Protein AF-M2RI84-F1 (afdb_monomer_lite)

InterPro domains:
  IPR000771 Fructose-bisphosphate aldolase, class-II [PF01116] (15-103)
  IPR013785 Aldolase-type TIM barrel [G3DSA:3.20.20.70] (4-110)

Organism: NCBI:txid885311

Sequence (113 aa):
MAAKTVNYKELGLCNHKEMFEHAIKGGFAVPGFNFNNLEQMQAIIQACTEAKSPVILQVSKGAREYANATLLRNLAKGAVEYSKEIDPEHKGVPISLNLDHRRLTSKFVRMCR

Structure (mmCIF, N/CA/C/O backbone):
data_AF-M2RI84-F1
#
_entry.id   AF-M2RI84-F1
#
loop_
_atom_site.group_PDB
_atom_site.id
_atom_site.type_symbol
_atom_site.label_atom_id
_atom_site.label_alt_id
_atom_site.label_comp_id
_atom_site.label_asym_id
_atom_site.label_entity_id
_atom_site.label_seq_id
_atom_site.pdbx_PDB_ins_code
_atom_site.Cartn_x
_atom_site.Cartn_y
_atom_site.Cartn_z
_atom_site.occupancy
_atom_site.B_iso_or_equiv
_atom_site.auth_seq_id
_atom_site.auth_comp_id
_atom_site.auth_asym_id
_atom_site.auth_atom_id
_atom_site.pdbx_PDB_model_num
ATOM 1 N N . MET A 1 1 ? 27.447 -10.650 -2.775 1.00 39.66 1 MET A N 1
ATOM 2 C CA . MET A 1 1 ? 26.600 -10.034 -1.725 1.00 39.66 1 MET A CA 1
ATOM 3 C C . MET A 1 1 ? 25.278 -10.793 -1.665 1.00 39.66 1 MET A C 1
ATOM 5 O O . MET A 1 1 ? 24.535 -10.761 -2.640 1.00 39.66 1 MET A O 1
ATOM 9 N N . ALA A 1 2 ? 25.005 -11.543 -0.594 1.00 44.34 2 ALA A N 1
ATOM 10 C CA . ALA A 1 2 ? 23.727 -12.244 -0.441 1.00 44.34 2 ALA A CA 1
ATOM 11 C C . ALA A 1 2 ? 22.591 -11.221 -0.263 1.00 44.34 2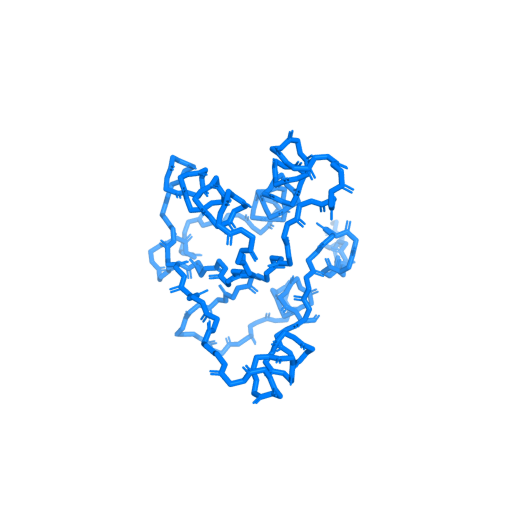 ALA A C 1
ATOM 13 O O . ALA A 1 2 ? 22.706 -10.294 0.536 1.00 44.34 2 ALA A O 1
ATOM 14 N N . ALA A 1 3 ? 21.505 -11.355 -1.025 1.00 53.03 3 ALA A N 1
ATOM 15 C CA . ALA A 1 3 ? 20.363 -10.455 -0.908 1.00 53.03 3 ALA A CA 1
ATOM 16 C C . ALA A 1 3 ? 19.709 -10.632 0.472 1.00 53.03 3 ALA A C 1
ATOM 18 O O . ALA A 1 3 ? 19.153 -11.692 0.759 1.00 53.03 3 ALA A O 1
ATOM 19 N N . LYS A 1 4 ? 19.760 -9.592 1.317 1.00 59.41 4 LYS A N 1
ATOM 20 C CA . LYS A 1 4 ? 19.058 -9.562 2.606 1.00 59.41 4 LYS A CA 1
ATOM 21 C C . LYS A 1 4 ? 17.573 -9.843 2.367 1.00 59.41 4 LYS A C 1
ATOM 23 O O . LYS A 1 4 ? 16.903 -9.162 1.576 1.00 59.41 4 LYS A O 1
ATOM 28 N N . THR A 1 5 ? 17.078 -10.886 3.019 1.00 63.81 5 THR A N 1
ATOM 29 C CA . THR A 1 5 ? 15.668 -11.262 2.947 1.00 63.81 5 THR A CA 1
ATOM 30 C C . THR A 1 5 ? 14.891 -10.300 3.839 1.00 63.81 5 THR A C 1
ATOM 32 O O . THR A 1 5 ? 15.205 -10.208 5.018 1.00 63.81 5 THR A O 1
ATOM 35 N N . VAL A 1 6 ? 13.950 -9.546 3.267 1.00 70.44 6 VAL A N 1
ATOM 36 C CA . VAL A 1 6 ? 13.161 -8.518 3.973 1.00 70.44 6 VAL A CA 1
ATOM 37 C C . VAL A 1 6 ? 11.756 -9.052 4.202 1.00 70.44 6 VAL A C 1
ATOM 39 O O . VAL A 1 6 ? 11.194 -9.686 3.304 1.00 70.44 6 VAL A O 1
ATOM 42 N N . ASN A 1 7 ? 11.229 -8.816 5.401 1.00 82.62 7 ASN A N 1
ATOM 43 C CA . ASN A 1 7 ? 9.872 -9.180 5.786 1.00 82.62 7 ASN A CA 1
ATOM 44 C C . ASN A 1 7 ? 8.944 -7.967 5.611 1.00 82.62 7 ASN A C 1
ATOM 46 O O . ASN A 1 7 ? 9.297 -6.861 6.011 1.00 82.62 7 ASN A O 1
ATOM 50 N N . TYR A 1 8 ? 7.758 -8.161 5.033 1.00 82.06 8 TYR A N 1
ATOM 51 C CA . TYR A 1 8 ? 6.770 -7.097 4.809 1.00 82.06 8 TYR A CA 1
ATOM 52 C C . TYR A 1 8 ? 6.420 -6.291 6.077 1.00 82.06 8 TYR A C 1
ATOM 54 O O . TYR A 1 8 ? 6.211 -5.082 5.992 1.00 82.06 8 TYR A O 1
ATOM 62 N N . LYS A 1 9 ? 6.443 -6.923 7.260 1.00 85.62 9 LYS A N 1
ATOM 63 C CA . LYS A 1 9 ? 6.197 -6.254 8.548 1.00 85.62 9 LYS A CA 1
ATOM 64 C C . LYS A 1 9 ? 7.254 -5.200 8.875 1.00 85.62 9 LYS A C 1
ATOM 66 O O . LYS A 1 9 ? 6.928 -4.181 9.470 1.00 85.62 9 LYS A O 1
ATOM 71 N N . GLU A 1 10 ? 8.504 -5.405 8.454 1.00 87.25 10 GLU A N 1
ATOM 72 C CA . GLU A 1 10 ? 9.592 -4.426 8.634 1.00 87.25 10 GLU A CA 1
ATOM 73 C C . GLU A 1 10 ? 9.375 -3.158 7.794 1.00 87.25 10 GLU A C 1
ATOM 75 O O . GLU A 1 10 ? 9.977 -2.119 8.063 1.00 87.25 10 GLU A O 1
ATOM 80 N N . LEU A 1 11 ? 8.520 -3.245 6.770 1.00 87.62 11 LEU A N 1
ATOM 81 C CA . LEU A 1 11 ? 8.112 -2.129 5.919 1.00 87.62 11 LEU A CA 1
ATOM 82 C C . LEU A 1 11 ? 6.808 -1.477 6.406 1.00 87.62 11 LEU A C 1
ATOM 84 O O . LEU A 1 11 ? 6.362 -0.513 5.797 1.00 87.62 11 LEU A O 1
ATOM 88 N N . GLY A 1 12 ? 6.194 -2.005 7.471 1.00 90.50 12 GLY A N 1
ATOM 89 C CA . GLY A 1 12 ? 4.901 -1.549 7.981 1.00 90.50 12 GLY A CA 1
ATOM 90 C C . GLY A 1 12 ? 3.698 -1.979 7.133 1.00 90.50 12 GLY A C 1
ATOM 91 O O . GLY A 1 12 ? 2.606 -1.461 7.335 1.00 90.50 12 GLY A O 1
ATOM 92 N N . LEU A 1 13 ? 3.882 -2.916 6.197 1.00 92.12 13 LEU A N 1
ATOM 93 C CA . LEU A 1 13 ? 2.800 -3.435 5.359 1.00 92.12 13 LEU A CA 1
ATOM 94 C C . LEU A 1 13 ? 1.923 -4.440 6.118 1.00 92.12 13 LEU A C 1
ATOM 96 O O . LEU A 1 13 ? 2.380 -5.143 7.025 1.00 92.12 13 LEU A O 1
ATOM 100 N N . CYS A 1 14 ? 0.680 -4.582 5.666 1.00 90.19 14 CYS A N 1
ATOM 101 C CA . CYS A 1 14 ? -0.286 -5.555 6.168 1.00 90.19 14 CYS A CA 1
ATOM 102 C C . CYS A 1 14 ? -0.397 -6.780 5.253 1.00 90.19 14 CYS A C 1
ATOM 104 O O . CYS A 1 14 ? -0.211 -6.705 4.033 1.00 90.19 14 CYS A O 1
ATOM 106 N N . ASN A 1 15 ? -0.749 -7.925 5.843 1.00 88.56 15 ASN A N 1
ATOM 107 C CA . ASN A 1 15 ? -1.000 -9.141 5.080 1.00 88.56 15 ASN A CA 1
ATOM 108 C C . ASN A 1 15 ? -2.422 -9.124 4.493 1.00 88.56 15 ASN A C 1
ATOM 110 O O . ASN A 1 15 ? -3.386 -8.753 5.160 1.00 88.56 15 ASN A O 1
ATOM 114 N N . HIS A 1 16 ? -2.554 -9.595 3.252 1.00 85.25 16 HIS A N 1
ATOM 115 C CA . HIS A 1 16 ? -3.831 -9.688 2.542 1.00 85.25 16 HIS A CA 1
ATOM 116 C C . HIS A 1 16 ? -4.881 -10.500 3.311 1.00 85.25 16 HIS A C 1
ATOM 118 O O . HIS A 1 16 ? -6.062 -10.173 3.269 1.00 85.25 16 HIS A O 1
ATOM 124 N N . LYS A 1 17 ? -4.461 -11.557 4.016 1.00 87.50 17 LYS A N 1
ATOM 125 C CA . LYS A 1 17 ? -5.364 -12.431 4.767 1.00 87.50 17 LYS A CA 1
ATOM 126 C C . LYS A 1 17 ? -6.107 -11.654 5.853 1.00 87.50 17 LYS A C 1
ATOM 128 O O . LYS A 1 17 ? -7.328 -11.690 5.883 1.00 87.50 17 LYS A O 1
ATOM 133 N N . GLU A 1 18 ? -5.376 -10.922 6.689 1.00 87.62 18 GLU A N 1
ATOM 134 C CA . GLU A 1 18 ? -5.952 -10.132 7.787 1.00 87.62 18 GLU A CA 1
ATOM 135 C C . GLU A 1 18 ? -6.870 -9.028 7.242 1.00 87.62 18 GLU A C 1
ATOM 137 O O . GLU A 1 18 ? -7.977 -8.818 7.737 1.00 87.62 18 GLU A O 1
ATOM 142 N N . MET A 1 19 ? -6.434 -8.374 6.164 1.00 90.38 19 MET A N 1
ATOM 143 C CA . MET A 1 19 ? -7.183 -7.314 5.495 1.00 90.38 19 MET A CA 1
ATOM 144 C C . MET A 1 19 ? -8.515 -7.824 4.916 1.00 90.38 19 MET A C 1
ATOM 146 O O . MET A 1 19 ? -9.558 -7.211 5.140 1.00 90.38 19 MET A O 1
ATOM 150 N N . PHE A 1 20 ? -8.513 -8.971 4.228 1.00 92.62 20 PHE A N 1
ATOM 151 C CA . PHE A 1 20 ? -9.736 -9.567 3.686 1.00 92.62 20 PHE A CA 1
ATOM 152 C C . PHE A 1 20 ? -10.635 -10.177 4.759 1.00 92.62 20 PHE A C 1
ATOM 154 O O . PHE A 1 20 ? -11.852 -10.067 4.650 1.00 92.62 20 PHE A O 1
ATOM 161 N N . GLU A 1 21 ? -10.077 -10.781 5.810 1.00 93.38 21 GLU A N 1
ATOM 162 C CA . GLU A 1 21 ? -10.874 -11.265 6.943 1.00 93.38 21 GLU A CA 1
ATOM 163 C C . GLU A 1 21 ? -11.667 -10.127 7.594 1.00 93.38 21 GLU A C 1
ATOM 165 O O . GLU A 1 21 ? -12.840 -10.307 7.925 1.00 93.38 21 GLU A O 1
ATOM 170 N N . HIS A 1 22 ? -11.052 -8.952 7.747 1.00 91.81 22 HIS A N 1
ATOM 171 C CA . HIS A 1 22 ? -11.735 -7.769 8.259 1.00 91.81 22 HIS A CA 1
ATOM 172 C C . HIS A 1 22 ? -12.808 -7.259 7.285 1.00 91.81 22 HIS A C 1
ATOM 174 O O . HIS A 1 22 ? -13.938 -7.015 7.704 1.00 91.81 22 HIS A O 1
ATOM 180 N N . ALA A 1 23 ? -12.488 -7.181 5.991 1.00 93.75 23 ALA A N 1
ATOM 181 C CA . ALA A 1 23 ? -13.412 -6.719 4.956 1.00 93.75 23 ALA A CA 1
ATOM 182 C C . ALA A 1 23 ? -14.659 -7.609 4.820 1.00 93.75 23 ALA A C 1
ATOM 184 O O . ALA A 1 23 ? -15.781 -7.109 4.795 1.00 93.75 23 ALA A O 1
ATOM 185 N N . ILE A 1 24 ? -14.477 -8.935 4.829 1.00 95.25 24 ILE A N 1
ATOM 186 C CA . ILE A 1 24 ? -15.576 -9.910 4.771 1.00 95.25 24 ILE A CA 1
ATOM 187 C C . ILE A 1 24 ? -16.476 -9.783 6.003 1.00 95.25 24 ILE A C 1
ATOM 189 O O . ILE A 1 24 ? -17.695 -9.744 5.864 1.00 95.25 24 ILE A O 1
ATOM 193 N N . LYS A 1 25 ? -15.893 -9.683 7.207 1.00 95.56 25 LYS A N 1
ATOM 194 C CA . LYS A 1 25 ? -16.663 -9.500 8.450 1.00 95.56 25 LYS A CA 1
ATOM 195 C C . LYS A 1 25 ? -17.408 -8.165 8.483 1.00 95.56 25 LYS A C 1
ATOM 197 O O . LYS A 1 25 ? -18.505 -8.104 9.024 1.00 95.56 25 LYS A O 1
ATOM 202 N N . GLY A 1 26 ? -16.807 -7.114 7.929 1.00 94.06 26 GLY A N 1
ATOM 203 C CA . GLY A 1 26 ? -17.385 -5.774 7.862 1.00 94.06 26 GLY A CA 1
ATOM 204 C C . GLY A 1 26 ? -18.338 -5.548 6.685 1.00 94.06 26 GLY A C 1
ATOM 205 O O . GLY A 1 26 ? -18.939 -4.483 6.611 1.00 94.06 26 GLY A O 1
ATOM 206 N N . GLY A 1 27 ? -18.475 -6.509 5.765 1.00 95.38 27 GLY A N 1
ATOM 207 C CA . GLY A 1 27 ? -19.352 -6.385 4.599 1.00 95.38 27 GLY A CA 1
ATOM 208 C C . GLY A 1 27 ? -18.904 -5.332 3.579 1.00 95.38 27 GLY A C 1
ATOM 209 O O . GLY A 1 27 ? -19.749 -4.749 2.904 1.00 95.38 27 GLY A O 1
ATOM 210 N N . PHE A 1 28 ? -17.598 -5.076 3.456 1.00 94.38 28 PHE A N 1
ATOM 211 C CA . PHE A 1 28 ? -17.048 -4.103 2.506 1.00 94.38 28 PHE A CA 1
ATOM 212 C C . PHE A 1 28 ? -15.954 -4.710 1.620 1.00 94.38 28 PHE A C 1
ATOM 214 O O . PHE A 1 28 ? -15.443 -5.800 1.875 1.00 94.38 28 PHE A O 1
ATOM 221 N N . ALA A 1 29 ? -15.596 -3.996 0.552 1.00 94.12 29 ALA A N 1
ATOM 222 C CA . ALA A 1 29 ? -14.517 -4.374 -0.355 1.00 94.12 29 ALA A CA 1
ATOM 223 C C . ALA A 1 29 ? -13.263 -3.531 -0.099 1.00 94.12 29 ALA A C 1
ATOM 225 O O . ALA A 1 29 ? -13.352 -2.357 0.253 1.00 94.12 29 ALA A O 1
ATOM 226 N N . VAL A 1 30 ? -12.092 -4.127 -0.319 1.00 94.69 30 VAL A N 1
ATOM 227 C CA . VAL A 1 30 ? -10.807 -3.426 -0.225 1.00 94.69 30 VAL A CA 1
ATOM 228 C C . VAL A 1 30 ? -10.373 -3.010 -1.629 1.00 94.69 30 VAL A C 1
ATOM 230 O O . VAL A 1 30 ? -10.242 -3.888 -2.490 1.00 94.69 30 VAL A O 1
ATOM 233 N N . PRO A 1 31 ? -10.136 -1.716 -1.892 1.00 94.94 31 PRO A N 1
ATOM 234 C CA . PRO A 1 31 ? -9.682 -1.265 -3.196 1.00 94.94 31 PRO A CA 1
ATOM 235 C C . PRO A 1 31 ? -8.268 -1.770 -3.517 1.00 94.94 31 PRO A C 1
ATOM 237 O O . PRO A 1 31 ? -7.349 -1.702 -2.697 1.00 94.94 31 PRO A O 1
ATOM 240 N N . GLY A 1 32 ? -8.097 -2.256 -4.747 1.00 94.00 32 GLY A N 1
ATOM 241 C CA . GLY A 1 32 ? -6.808 -2.625 -5.324 1.00 94.00 32 GLY A CA 1
ATOM 242 C C . GLY A 1 32 ? -6.469 -1.706 -6.489 1.00 94.00 32 GLY A C 1
ATOM 243 O O . GLY A 1 32 ? -7.154 -1.744 -7.510 1.00 94.00 32 GLY A O 1
ATOM 244 N N . PHE A 1 33 ? -5.427 -0.890 -6.342 1.00 94.44 33 PHE A N 1
ATOM 245 C CA . PHE A 1 33 ? -5.036 0.086 -7.357 1.00 94.44 33 PHE A CA 1
ATOM 246 C C . PHE A 1 33 ? -3.662 -0.226 -7.928 1.00 94.44 33 PHE A C 1
ATOM 248 O O . PHE A 1 33 ? -2.684 -0.381 -7.195 1.00 94.44 33 PHE A O 1
ATOM 255 N N . ASN A 1 34 ? -3.577 -0.256 -9.255 1.00 90.50 34 ASN A N 1
ATOM 256 C CA . ASN A 1 34 ? -2.301 -0.297 -9.949 1.00 90.50 34 ASN A CA 1
ATOM 257 C C . ASN A 1 34 ? -1.640 1.087 -9.940 1.00 90.50 34 ASN A C 1
ATOM 259 O O . ASN A 1 34 ? -2.303 2.091 -10.195 1.00 90.50 34 ASN A O 1
ATOM 263 N N . PHE A 1 35 ? -0.326 1.130 -9.725 1.00 89.06 35 PHE A N 1
ATOM 264 C CA . PHE A 1 35 ? 0.481 2.339 -9.908 1.00 89.06 35 PHE A CA 1
ATOM 265 C C . PHE A 1 35 ? 1.666 2.064 -10.842 1.00 89.06 35 PHE A C 1
ATOM 267 O O . PHE A 1 35 ? 2.209 0.956 -10.882 1.00 89.06 35 PHE A O 1
ATOM 274 N N . ASN A 1 36 ? 2.061 3.080 -11.610 1.00 86.19 36 ASN A N 1
ATOM 275 C CA . ASN A 1 36 ? 3.168 3.004 -12.571 1.00 86.19 36 ASN A CA 1
ATOM 276 C C . ASN A 1 36 ? 4.267 4.043 -12.308 1.00 86.19 36 ASN A C 1
ATOM 278 O O . ASN A 1 36 ? 5.391 3.871 -12.781 1.00 86.19 36 ASN A O 1
ATOM 282 N N . ASN A 1 37 ? 3.955 5.093 -11.549 1.00 86.81 37 ASN A N 1
ATOM 283 C CA . ASN A 1 37 ? 4.869 6.160 -11.156 1.00 86.81 37 ASN A CA 1
ATOM 284 C C . ASN A 1 37 ? 4.587 6.617 -9.712 1.00 86.81 37 ASN A C 1
ATOM 286 O O . ASN A 1 37 ? 3.707 6.074 -9.035 1.00 86.81 37 ASN A O 1
ATOM 290 N N . LEU A 1 38 ? 5.379 7.577 -9.232 1.00 90.12 38 LEU A N 1
ATOM 291 C CA . LEU A 1 38 ? 5.307 8.065 -7.857 1.00 90.12 38 LEU A CA 1
ATOM 292 C C . LEU A 1 38 ? 4.033 8.884 -7.616 1.00 90.12 38 LEU A C 1
ATOM 294 O O . LEU A 1 38 ? 3.391 8.721 -6.585 1.00 90.12 38 LEU A O 1
ATOM 298 N N . GLU A 1 39 ? 3.633 9.694 -8.590 1.00 93.25 39 GLU A N 1
ATOM 299 C CA . GLU A 1 39 ? 2.484 10.593 -8.509 1.00 93.25 39 GLU A CA 1
ATOM 300 C C . GLU A 1 39 ? 1.178 9.809 -8.336 1.00 93.25 39 GLU A C 1
ATOM 302 O O . GLU A 1 39 ? 0.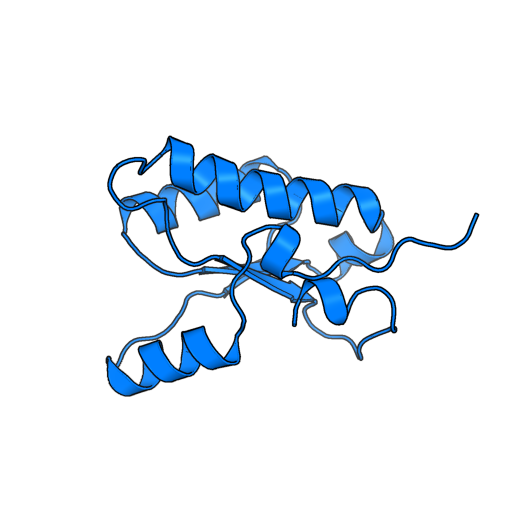353 10.143 -7.487 1.00 93.25 39 GLU A O 1
ATOM 307 N N . GLN A 1 40 ? 1.013 8.709 -9.082 1.00 93.81 40 GLN A N 1
ATOM 308 C CA . GLN A 1 40 ? -0.123 7.800 -8.911 1.00 93.81 40 GLN A CA 1
ATOM 309 C C . GLN A 1 40 ? -0.126 7.174 -7.519 1.00 93.81 40 GLN A C 1
ATOM 311 O O . GLN A 1 40 ? -1.171 7.115 -6.875 1.00 93.81 40 GLN A O 1
ATOM 316 N N . MET A 1 41 ? 1.038 6.722 -7.045 1.00 93.81 41 MET A N 1
ATOM 317 C CA . MET A 1 41 ? 1.155 6.123 -5.718 1.00 93.81 41 MET A CA 1
ATOM 318 C C . MET A 1 41 ? 0.766 7.126 -4.623 1.00 93.81 41 MET A C 1
ATOM 320 O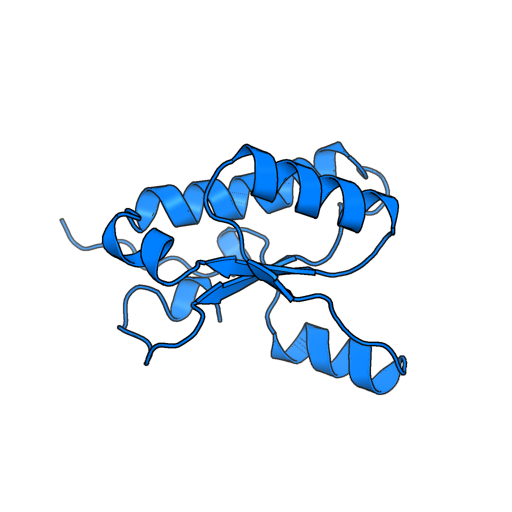 O . MET A 1 41 ? -0.022 6.782 -3.746 1.00 93.81 41 MET A O 1
ATOM 324 N N . GLN A 1 42 ? 1.263 8.364 -4.699 1.00 96.19 42 GLN A N 1
ATOM 325 C CA . GLN A 1 42 ? 0.935 9.431 -3.750 1.00 96.19 42 GLN A CA 1
ATOM 326 C C . GLN A 1 42 ? -0.561 9.743 -3.746 1.00 96.19 42 GLN A C 1
ATOM 328 O O . GLN A 1 42 ? -1.168 9.744 -2.678 1.00 96.19 42 GLN A O 1
ATOM 333 N N . ALA A 1 43 ? -1.168 9.916 -4.923 1.00 97.69 43 ALA A N 1
ATOM 334 C CA . ALA A 1 43 ? -2.597 10.195 -5.040 1.00 97.69 43 ALA A CA 1
ATOM 335 C C . ALA A 1 43 ? -3.462 9.074 -4.435 1.00 97.69 43 ALA A C 1
ATOM 337 O O . ALA A 1 43 ? -4.421 9.353 -3.719 1.00 97.69 43 ALA A O 1
ATOM 338 N N . ILE A 1 44 ? -3.101 7.806 -4.675 1.00 97.56 44 ILE A N 1
ATOM 339 C CA . ILE A 1 44 ? -3.804 6.652 -4.096 1.00 97.56 44 ILE A CA 1
ATOM 340 C C . ILE A 1 44 ? -3.703 6.664 -2.568 1.00 97.56 44 ILE A C 1
ATOM 342 O O . ILE A 1 44 ? -4.721 6.519 -1.891 1.00 97.56 44 ILE A O 1
ATOM 346 N N . ILE A 1 45 ? -2.493 6.822 -2.021 1.00 97.75 45 ILE A N 1
ATOM 347 C CA . ILE A 1 45 ? -2.267 6.797 -0.569 1.00 97.75 45 ILE A CA 1
ATOM 348 C C . ILE A 1 45 ? -3.004 7.947 0.100 1.00 97.75 45 ILE A C 1
ATOM 350 O O . ILE A 1 45 ? -3.661 7.726 1.115 1.00 97.75 45 ILE A O 1
ATOM 354 N N . GLN A 1 46 ? -2.924 9.144 -0.478 1.00 98.00 46 GLN A N 1
ATOM 355 C CA . GLN A 1 46 ? -3.600 10.316 0.048 1.00 98.00 46 GLN A CA 1
ATOM 356 C C . GLN A 1 46 ? -5.112 10.098 0.097 1.00 98.00 46 GLN A C 1
ATOM 358 O O . GLN A 1 46 ? -5.694 10.147 1.179 1.00 98.00 46 GLN A O 1
ATOM 363 N N . ALA A 1 47 ? -5.726 9.741 -1.034 1.00 98.19 47 ALA A N 1
ATOM 364 C CA . ALA A 1 47 ? -7.168 9.522 -1.105 1.00 98.19 47 ALA A CA 1
ATOM 365 C C . ALA A 1 47 ? -7.643 8.405 -0.160 1.00 98.19 47 ALA A C 1
ATOM 367 O O . ALA A 1 47 ? -8.663 8.549 0.511 1.00 98.19 47 ALA A O 1
ATOM 368 N N . CYS A 1 48 ? -6.903 7.293 -0.069 1.00 97.75 48 CYS A N 1
ATOM 369 C CA . CYS A 1 48 ? -7.270 6.192 0.824 1.00 97.75 48 CYS A CA 1
ATOM 370 C C . CYS A 1 48 ? -7.099 6.566 2.299 1.00 97.75 48 CYS A C 1
ATOM 372 O O . CYS A 1 48 ? -7.928 6.175 3.118 1.00 97.75 48 CYS A O 1
ATOM 374 N N . THR A 1 49 ? -6.063 7.339 2.637 1.00 97.69 49 THR A N 1
ATOM 375 C CA . THR A 1 49 ? -5.833 7.793 4.014 1.00 97.69 49 THR A CA 1
ATOM 376 C C . THR A 1 49 ? -6.921 8.769 4.455 1.00 97.69 49 THR A C 1
ATOM 378 O O . THR A 1 49 ? -7.533 8.559 5.497 1.00 97.69 49 THR A O 1
ATOM 381 N N . GLU A 1 50 ? -7.245 9.766 3.628 1.00 96.75 50 GLU A N 1
ATOM 382 C CA . GLU A 1 50 ? -8.330 10.724 3.893 1.00 96.75 50 GLU A CA 1
ATOM 383 C C . GLU A 1 50 ? -9.694 10.023 4.031 1.00 96.75 50 GLU A C 1
ATOM 385 O O . GLU A 1 50 ? -10.492 10.364 4.904 1.00 96.75 50 GLU A O 1
ATOM 390 N N . ALA A 1 51 ? -9.944 8.987 3.223 1.00 96.50 51 ALA A N 1
ATOM 391 C CA . ALA A 1 51 ? -11.156 8.171 3.293 1.00 96.50 51 ALA A CA 1
ATOM 392 C C . ALA A 1 51 ? -11.142 7.109 4.410 1.00 96.50 51 ALA A C 1
ATOM 394 O O . ALA A 1 51 ? -12.107 6.352 4.535 1.00 96.50 51 ALA A O 1
ATOM 395 N N . LYS A 1 52 ? -10.059 7.008 5.194 1.00 95.69 52 LYS A N 1
ATOM 396 C CA . LYS A 1 52 ? -9.847 5.961 6.212 1.00 95.69 52 LYS A CA 1
ATOM 397 C C . LYS A 1 52 ? -10.053 4.542 5.663 1.00 95.69 52 LYS A C 1
ATOM 399 O O . LYS A 1 52 ? -10.583 3.661 6.339 1.00 95.69 52 LYS A O 1
ATOM 404 N N . SER A 1 53 ? -9.650 4.325 4.414 1.00 95.50 53 SER A N 1
ATOM 405 C CA . SER A 1 53 ? -9.850 3.080 3.680 1.00 95.50 53 SER A CA 1
ATOM 406 C C . SER A 1 53 ? -8.551 2.272 3.607 1.00 95.50 53 SER A C 1
ATOM 408 O O . SER A 1 53 ? -7.513 2.828 3.239 1.00 95.50 53 SER A O 1
ATOM 410 N N . PRO A 1 54 ? -8.563 0.962 3.921 1.00 95.88 54 PRO A N 1
ATOM 411 C CA . PRO A 1 54 ? -7.416 0.104 3.643 1.00 95.88 54 PRO A CA 1
ATOM 412 C C . PRO A 1 54 ? -7.194 -0.007 2.131 1.00 95.88 54 PRO A C 1
ATOM 414 O O . PRO A 1 54 ? -8.146 0.041 1.357 1.00 95.88 54 PRO A O 1
ATOM 417 N N . VAL A 1 55 ? -5.952 -0.219 1.696 1.00 96.62 55 VAL A N 1
ATOM 418 C CA . VAL A 1 55 ? -5.629 -0.260 0.262 1.00 96.62 55 VAL A CA 1
ATOM 419 C C . VAL A 1 55 ? -4.616 -1.345 -0.090 1.00 96.62 55 VAL A C 1
ATOM 421 O O . VAL A 1 55 ? -3.661 -1.616 0.643 1.00 96.62 55 VAL A O 1
ATOM 424 N N . ILE A 1 56 ? -4.812 -1.958 -1.259 1.00 95.19 56 ILE A N 1
ATOM 425 C CA . ILE A 1 56 ? -3.851 -2.868 -1.885 1.00 95.19 56 ILE A CA 1
ATOM 426 C C . ILE A 1 56 ? -3.184 -2.130 -3.050 1.00 95.19 56 ILE A C 1
ATOM 428 O O . ILE A 1 56 ? -3.799 -1.885 -4.088 1.00 95.19 56 ILE A O 1
ATOM 432 N N . LEU A 1 57 ? -1.903 -1.806 -2.900 1.00 93.06 57 LEU A N 1
ATOM 433 C CA . LEU A 1 57 ? -1.080 -1.250 -3.969 1.00 93.06 57 LEU A CA 1
ATOM 434 C C . LEU A 1 57 ? -0.604 -2.375 -4.884 1.00 93.06 57 LEU A C 1
ATOM 436 O O . LEU A 1 57 ? 0.033 -3.331 -4.442 1.00 93.06 57 LEU A O 1
ATOM 440 N N . GLN A 1 58 ? -0.901 -2.271 -6.172 1.00 90.38 58 GLN A N 1
ATOM 441 C CA . GLN A 1 58 ? -0.582 -3.287 -7.163 1.00 90.38 58 GLN A CA 1
ATOM 442 C C . GLN A 1 58 ? 0.521 -2.783 -8.092 1.00 90.38 58 GLN A C 1
ATOM 444 O O . GLN A 1 58 ? 0.426 -1.714 -8.695 1.00 90.38 58 GLN A O 1
ATOM 449 N N . VAL A 1 59 ? 1.594 -3.564 -8.206 1.00 84.94 59 VAL A N 1
ATOM 450 C CA . VAL A 1 59 ? 2.672 -3.270 -9.154 1.00 84.94 59 VAL A CA 1
ATOM 451 C C . VAL A 1 59 ? 2.301 -3.877 -10.505 1.00 84.94 59 VAL A C 1
ATOM 453 O O . VAL A 1 59 ? 2.201 -5.105 -10.634 1.00 84.94 59 VAL A O 1
ATOM 456 N N . SER A 1 60 ? 2.128 -3.019 -11.510 1.00 75.56 60 SER A N 1
ATOM 457 C CA . SER A 1 60 ? 1.686 -3.417 -12.848 1.00 75.56 60 SER A CA 1
ATOM 458 C C . SER A 1 60 ? 2.690 -4.326 -13.574 1.00 75.56 60 SER A C 1
ATOM 460 O O . SER A 1 60 ? 3.849 -4.493 -13.182 1.00 75.56 60 SER A O 1
ATOM 462 N N . LYS A 1 61 ? 2.270 -4.946 -14.688 1.00 68.75 61 LYS A N 1
ATOM 463 C CA . LYS A 1 61 ? 3.170 -5.752 -15.535 1.00 68.75 61 LYS A CA 1
ATOM 464 C C . LYS A 1 61 ? 4.367 -4.956 -16.055 1.00 68.75 61 LYS A C 1
ATOM 466 O O . LYS A 1 61 ? 5.479 -5.456 -15.920 1.00 68.75 61 LYS A O 1
ATOM 471 N N . GLY A 1 62 ? 4.139 -3.752 -16.580 1.00 65.75 62 GLY A N 1
ATOM 472 C CA . GLY A 1 62 ? 5.212 -2.885 -17.069 1.00 65.75 62 GLY A CA 1
ATOM 473 C C . GLY A 1 62 ? 6.169 -2.507 -15.944 1.00 65.75 62 GLY A C 1
ATOM 474 O O . GLY A 1 62 ? 7.371 -2.713 -16.081 1.00 65.75 62 GLY A O 1
ATOM 475 N N . ALA A 1 63 ? 5.625 -2.096 -14.790 1.00 65.81 63 ALA A N 1
ATOM 476 C CA . ALA A 1 63 ? 6.411 -1.721 -13.619 1.00 65.81 63 ALA A CA 1
ATOM 477 C C . ALA A 1 63 ? 7.387 -2.803 -13.171 1.00 65.81 63 ALA A C 1
ATOM 479 O O . ALA A 1 63 ? 8.531 -2.515 -12.845 1.00 65.81 63 ALA A O 1
ATOM 480 N N . ARG A 1 64 ? 6.991 -4.071 -13.235 1.00 66.31 64 ARG A N 1
ATOM 481 C CA . ARG A 1 64 ? 7.844 -5.187 -12.807 1.00 66.31 64 ARG A CA 1
ATOM 482 C C . ARG A 1 64 ? 9.054 -5.448 -13.694 1.00 66.31 64 ARG A C 1
ATOM 484 O O . ARG A 1 64 ? 10.034 -5.984 -13.188 1.00 66.31 64 ARG A O 1
ATOM 491 N N . GLU A 1 65 ? 8.985 -5.138 -14.985 1.00 64.56 65 GLU A N 1
ATOM 492 C CA . GLU A 1 65 ? 10.083 -5.427 -15.918 1.00 64.56 65 GLU A CA 1
ATOM 493 C C . GLU A 1 65 ? 11.260 -4.458 -15.728 1.00 64.56 65 GLU A C 1
ATOM 495 O O . GLU A 1 65 ? 12.404 -4.849 -15.948 1.00 64.56 65 GLU A O 1
ATOM 500 N N . TYR A 1 66 ? 11.002 -3.249 -15.214 1.00 62.94 66 TYR A N 1
ATOM 501 C CA . TYR A 1 66 ? 12.035 -2.261 -14.881 1.00 62.94 66 TYR A CA 1
ATOM 502 C C . TYR A 1 66 ? 12.262 -2.059 -13.374 1.00 62.94 66 TYR A C 1
ATOM 504 O O . TYR A 1 66 ? 13.265 -1.464 -12.974 1.00 62.94 66 TYR A O 1
ATOM 512 N N . ALA A 1 67 ? 11.358 -2.529 -12.510 1.00 64.19 67 ALA A N 1
ATOM 513 C CA . ALA A 1 67 ? 11.438 -2.228 -11.089 1.00 64.19 67 ALA A CA 1
ATOM 514 C C . ALA A 1 67 ? 12.537 -3.016 -10.369 1.00 64.19 67 ALA A C 1
ATOM 516 O O . ALA A 1 67 ? 12.468 -4.228 -10.145 1.00 64.19 67 ALA A O 1
ATOM 517 N N . ASN A 1 68 ? 13.532 -2.275 -9.892 1.00 78.88 68 ASN A N 1
ATOM 518 C CA . ASN A 1 68 ? 14.513 -2.776 -8.948 1.00 78.88 68 ASN A CA 1
ATOM 519 C C . ASN A 1 68 ? 13.833 -3.134 -7.609 1.00 78.88 68 ASN A C 1
ATOM 521 O O . ASN A 1 68 ? 13.157 -2.307 -6.996 1.00 78.88 68 ASN A O 1
ATOM 525 N N . ALA A 1 69 ? 14.049 -4.359 -7.121 1.00 76.81 69 ALA A N 1
ATOM 526 C CA . ALA A 1 69 ? 13.424 -4.856 -5.892 1.00 76.81 69 ALA A CA 1
ATOM 527 C C . ALA A 1 69 ? 13.749 -4.009 -4.646 1.00 76.81 69 ALA A C 1
ATOM 529 O O . ALA A 1 69 ? 12.918 -3.901 -3.750 1.00 76.81 69 ALA A O 1
ATOM 530 N N . THR A 1 70 ? 14.939 -3.407 -4.576 1.00 82.56 70 THR A N 1
ATOM 531 C CA . THR A 1 70 ? 15.321 -2.512 -3.476 1.00 82.56 70 THR A CA 1
ATOM 532 C C . THR A 1 70 ? 14.536 -1.207 -3.540 1.00 82.56 70 THR A C 1
ATOM 534 O O . THR A 1 70 ? 14.035 -0.752 -2.515 1.00 82.56 70 THR A O 1
ATOM 537 N N . LEU A 1 71 ? 14.372 -0.637 -4.737 1.00 84.50 71 LEU A N 1
ATOM 538 C CA . LEU A 1 71 ? 13.575 0.577 -4.920 1.00 84.50 71 LEU A CA 1
ATOM 539 C C . LEU A 1 71 ? 12.110 0.335 -4.553 1.00 84.50 71 LEU A C 1
ATOM 541 O O . LEU A 1 71 ? 11.551 1.116 -3.793 1.00 84.50 71 LEU A O 1
ATOM 545 N N . LEU A 1 72 ? 11.519 -0.785 -4.984 1.00 83.44 72 LEU A N 1
ATOM 546 C CA . LEU A 1 72 ? 10.145 -1.138 -4.603 1.00 83.44 72 LEU A CA 1
ATOM 547 C C . LEU A 1 72 ? 9.963 -1.289 -3.091 1.00 83.44 72 LEU A C 1
ATOM 549 O O . LEU A 1 72 ? 8.948 -0.850 -2.562 1.00 83.44 72 LEU A O 1
ATOM 553 N N . ARG A 1 73 ? 10.941 -1.867 -2.380 1.00 85.06 73 ARG A N 1
ATOM 554 C CA . ARG A 1 73 ? 10.899 -1.959 -0.908 1.00 85.06 73 ARG A CA 1
ATOM 555 C C . ARG A 1 73 ? 10.857 -0.580 -0.261 1.00 85.06 73 ARG A C 1
ATOM 557 O O . ARG A 1 73 ? 10.063 -0.359 0.647 1.00 85.06 73 ARG A O 1
ATOM 564 N N . ASN A 1 74 ? 11.704 0.332 -0.728 1.00 89.38 74 ASN A N 1
ATOM 565 C CA . ASN A 1 74 ? 11.764 1.687 -0.188 1.00 89.38 74 ASN A CA 1
ATOM 566 C C . ASN A 1 74 ? 10.512 2.494 -0.538 1.00 89.38 74 ASN A C 1
ATOM 568 O O . ASN A 1 74 ? 10.022 3.219 0.317 1.00 89.38 74 ASN A O 1
ATOM 572 N N . LEU A 1 75 ? 9.958 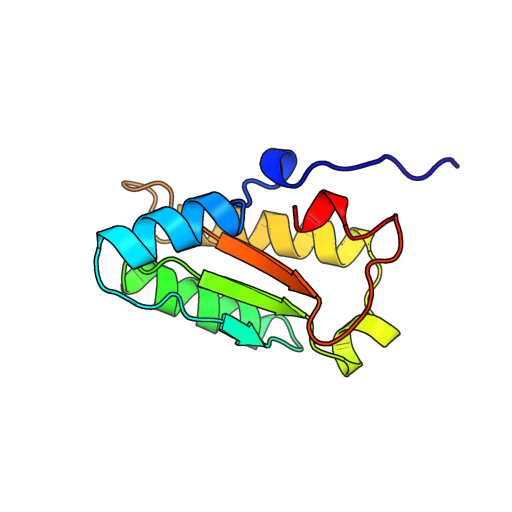2.317 -1.741 1.00 89.94 75 LEU A N 1
ATOM 573 C CA . LEU A 1 75 ? 8.678 2.914 -2.124 1.00 89.94 75 LEU A CA 1
ATOM 574 C C . LEU A 1 75 ? 7.540 2.403 -1.242 1.00 89.94 75 LEU A C 1
ATOM 576 O O . LEU A 1 75 ? 6.764 3.201 -0.737 1.00 89.94 75 LEU A O 1
ATOM 580 N N . ALA A 1 76 ? 7.476 1.094 -0.992 1.00 90.31 76 ALA A N 1
ATOM 581 C CA . ALA A 1 76 ? 6.452 0.512 -0.131 1.00 90.31 76 ALA A CA 1
ATOM 582 C C . ALA A 1 76 ? 6.562 0.999 1.322 1.00 90.31 76 ALA A C 1
ATOM 584 O O . ALA A 1 76 ? 5.553 1.323 1.938 1.00 90.31 76 ALA A O 1
ATOM 585 N N . LYS A 1 77 ? 7.785 1.106 1.857 1.00 93.69 77 LYS A N 1
ATOM 586 C CA . LYS A 1 77 ? 8.011 1.702 3.179 1.00 93.69 77 LYS A CA 1
ATOM 587 C C . LYS A 1 77 ? 7.611 3.179 3.200 1.00 93.69 77 LYS A C 1
ATOM 589 O O . LYS A 1 77 ? 6.908 3.604 4.105 1.00 93.69 77 LYS A O 1
ATOM 594 N N . GLY A 1 78 ? 8.032 3.941 2.191 1.00 95.62 78 GLY A N 1
ATOM 595 C CA . GLY A 1 78 ? 7.669 5.348 2.041 1.00 95.62 78 GLY A CA 1
ATOM 596 C C . GLY A 1 78 ? 6.160 5.550 1.940 1.00 95.62 78 GLY A C 1
ATOM 597 O O . GLY A 1 78 ? 5.646 6.492 2.520 1.00 95.62 78 GLY A O 1
ATOM 598 N N . ALA A 1 79 ? 5.437 4.634 1.292 1.00 95.94 79 ALA A N 1
ATOM 599 C CA . ALA A 1 79 ? 3.983 4.680 1.206 1.00 95.94 79 ALA A CA 1
ATOM 600 C C . ALA A 1 79 ? 3.302 4.582 2.579 1.00 95.94 79 ALA A C 1
ATOM 602 O O . ALA A 1 79 ? 2.364 5.324 2.865 1.00 95.94 79 ALA A O 1
ATOM 603 N N . VAL A 1 80 ? 3.793 3.683 3.436 1.00 96.69 80 VAL A N 1
ATOM 604 C CA . VAL A 1 80 ? 3.283 3.516 4.802 1.00 96.69 80 VAL A CA 1
ATOM 605 C C . VAL A 1 80 ? 3.600 4.733 5.664 1.00 96.69 80 VAL A C 1
ATOM 607 O O . VAL A 1 80 ? 2.723 5.218 6.374 1.00 96.69 80 VAL A O 1
ATOM 610 N N . GLU A 1 81 ? 4.829 5.246 5.599 1.00 97.12 81 GLU A N 1
ATOM 611 C CA . GLU A 1 81 ? 5.195 6.447 6.356 1.00 97.12 81 GLU A CA 1
ATOM 612 C C . GLU A 1 81 ? 4.421 7.679 5.870 1.00 97.12 81 GLU A C 1
ATOM 614 O O . GLU A 1 81 ? 3.883 8.410 6.692 1.00 97.12 81 GLU A O 1
ATOM 619 N N . TYR A 1 82 ? 4.232 7.840 4.559 1.00 97.69 82 TYR A N 1
ATOM 620 C CA . TYR A 1 82 ? 3.429 8.928 4.001 1.00 97.69 82 TYR A CA 1
ATOM 621 C C . TYR A 1 82 ? 1.970 8.879 4.476 1.00 97.69 82 TYR A C 1
ATOM 623 O O . TYR A 1 82 ? 1.405 9.901 4.850 1.00 97.69 82 TYR A O 1
ATOM 631 N N . SER A 1 83 ? 1.364 7.690 4.559 1.00 97.81 83 SER A N 1
ATOM 632 C CA . SER A 1 83 ? 0.021 7.547 5.139 1.00 97.81 83 SER A CA 1
ATOM 633 C C . SER A 1 83 ? -0.029 7.984 6.611 1.00 97.81 83 SER A C 1
ATOM 635 O O . SER A 1 83 ? -0.982 8.639 7.027 1.00 97.81 83 SER A O 1
ATOM 637 N N . LYS A 1 84 ? 1.010 7.688 7.403 1.00 97.00 84 LYS A N 1
ATOM 638 C CA . LYS A 1 84 ? 1.106 8.148 8.800 1.00 97.00 84 LYS A CA 1
ATOM 639 C C . LYS A 1 84 ? 1.323 9.654 8.917 1.00 97.00 84 LYS A C 1
ATOM 641 O O . LYS A 1 84 ? 0.875 10.238 9.894 1.00 97.00 84 LYS A O 1
ATOM 646 N N . GLU A 1 85 ? 2.021 10.273 7.968 1.00 97.12 85 GLU A N 1
ATOM 647 C CA . GLU A 1 85 ? 2.196 11.730 7.929 1.00 97.12 85 GLU A CA 1
ATOM 648 C C . GLU A 1 85 ? 0.866 12.446 7.662 1.00 97.12 85 GLU A C 1
ATOM 650 O O . GLU A 1 85 ? 0.612 13.496 8.247 1.00 97.12 85 GLU A O 1
ATOM 655 N N . ILE A 1 86 ? 0.008 11.862 6.819 1.00 96.94 86 ILE A N 1
ATOM 656 C CA . ILE A 1 86 ? -1.324 12.401 6.509 1.00 96.94 86 ILE A CA 1
ATOM 657 C C . ILE A 1 86 ? -2.297 12.208 7.682 1.00 96.94 86 ILE A C 1
ATOM 659 O O . ILE A 1 86 ? -3.046 13.129 8.000 1.00 96.94 86 ILE A O 1
ATOM 663 N N . ASP A 1 87 ? -2.290 11.040 8.334 1.00 95.19 87 ASP A N 1
ATOM 664 C CA . ASP A 1 87 ? -3.145 10.743 9.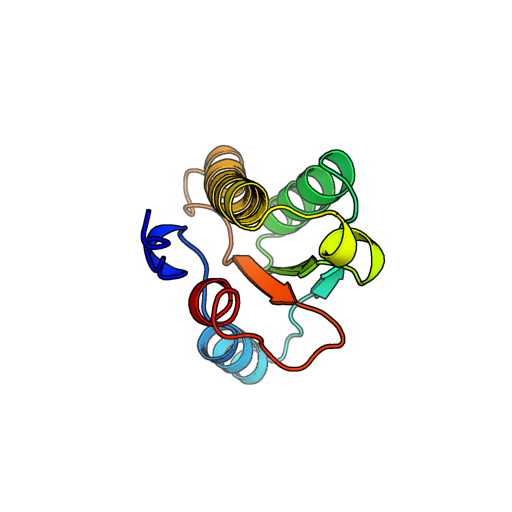495 1.00 95.19 87 ASP A CA 1
ATOM 665 C C . ASP A 1 87 ? -2.317 10.262 10.705 1.00 95.19 87 ASP A C 1
ATOM 667 O O . ASP A 1 87 ? -2.266 9.059 11.010 1.00 95.19 87 ASP A O 1
ATOM 671 N N . PRO A 1 88 ? -1.640 11.189 11.409 1.00 92.50 88 PRO A N 1
ATOM 672 C CA . PRO A 1 88 ? -0.766 10.848 12.530 1.00 92.50 88 PRO A CA 1
ATOM 673 C C . PRO A 1 88 ? -1.531 10.331 13.752 1.00 92.50 88 PRO A C 1
ATOM 675 O O . PRO A 1 88 ? -0.984 9.541 14.524 1.00 92.50 88 PRO A O 1
ATOM 678 N N . GLU A 1 89 ? -2.795 10.727 13.926 1.00 92.38 89 GLU A N 1
ATOM 679 C CA . GLU A 1 89 ? -3.627 10.304 15.058 1.00 92.38 89 GLU A CA 1
ATOM 680 C C . GLU A 1 89 ? -3.999 8.819 14.966 1.00 92.38 89 GLU A C 1
ATOM 682 O O . GLU A 1 89 ? -3.927 8.097 15.964 1.00 92.38 89 GLU A O 1
ATOM 687 N N . HIS A 1 90 ? -4.330 8.338 13.763 1.00 90.06 90 HIS A N 1
ATOM 688 C CA . HIS A 1 90 ? -4.735 6.945 13.537 1.00 90.06 90 HIS A CA 1
ATOM 689 C C . HIS A 1 90 ? -3.600 6.072 12.988 1.00 90.06 90 HIS A C 1
ATOM 691 O O . HIS A 1 90 ? -3.792 4.874 12.780 1.00 90.06 90 HIS A O 1
ATOM 697 N N . LYS A 1 91 ? -2.394 6.642 12.836 1.00 90.62 91 LYS A N 1
ATOM 698 C CA . LYS A 1 91 ? -1.194 5.984 12.293 1.00 90.62 91 LYS A CA 1
ATOM 699 C C . LYS A 1 91 ? -1.382 5.503 10.847 1.00 90.62 91 LYS A C 1
ATOM 701 O O . LYS A 1 91 ? -0.845 4.456 10.475 1.00 90.62 91 LYS A O 1
ATOM 706 N N . GLY A 1 92 ? -2.090 6.292 10.042 1.00 93.19 92 GLY A N 1
ATOM 707 C CA . GLY A 1 92 ? -2.397 5.980 8.649 1.00 93.19 92 GLY A CA 1
ATOM 708 C C . GLY A 1 92 ? -3.379 4.817 8.481 1.00 93.19 92 GLY A C 1
ATOM 709 O O . GLY A 1 92 ? -4.023 4.361 9.426 1.00 93.19 92 GLY A O 1
ATOM 710 N N . VAL A 1 93 ? -3.487 4.320 7.249 1.00 95.56 93 VAL A N 1
ATOM 711 C CA . VAL A 1 93 ? -4.369 3.198 6.895 1.00 95.56 93 VAL A CA 1
ATOM 712 C C . VAL A 1 93 ? -3.584 1.909 6.636 1.00 95.56 93 VAL A C 1
ATOM 714 O O . VAL A 1 93 ? -2.410 1.954 6.261 1.00 95.56 93 VAL A O 1
ATOM 717 N N . PRO A 1 94 ? -4.210 0.727 6.790 1.00 95.50 94 PRO A N 1
ATOM 718 C CA . PRO A 1 94 ? -3.591 -0.534 6.400 1.00 95.50 94 PRO A CA 1
ATOM 719 C C . PRO A 1 94 ? -3.260 -0.561 4.901 1.00 95.50 94 PRO A C 1
ATOM 721 O O . PRO A 1 94 ? -4.154 -0.482 4.057 1.00 95.50 94 PRO A O 1
ATOM 724 N N . ILE A 1 95 ? -1.979 -0.732 4.567 1.00 95.56 95 ILE A N 1
ATOM 725 C CA . ILE A 1 95 ? -1.493 -0.813 3.183 1.00 95.56 95 ILE A CA 1
ATOM 726 C C . ILE A 1 95 ? -0.893 -2.196 2.941 1.00 95.56 95 ILE A C 1
ATOM 728 O O . ILE A 1 95 ? -0.042 -2.663 3.700 1.00 95.56 95 ILE A O 1
ATOM 732 N N . SER A 1 96 ? -1.305 -2.852 1.860 1.00 93.44 96 SER A N 1
ATOM 733 C CA . SER A 1 96 ? -0.658 -4.066 1.360 1.00 93.44 96 SER A CA 1
ATOM 734 C C . SER A 1 96 ? -0.059 -3.836 -0.022 1.00 93.44 96 SER A C 1
ATOM 736 O O . SER A 1 96 ? -0.498 -2.958 -0.760 1.00 93.44 96 SER A O 1
ATOM 738 N N . LEU A 1 97 ? 0.943 -4.637 -0.384 1.00 89.69 97 LEU A N 1
ATOM 739 C CA . LEU A 1 97 ? 1.583 -4.581 -1.694 1.00 89.69 97 LEU A CA 1
ATOM 740 C C . LEU A 1 97 ? 1.397 -5.911 -2.419 1.00 89.69 97 LEU A C 1
ATOM 742 O O . LEU A 1 97 ? 1.797 -6.956 -1.906 1.00 89.69 97 LEU A O 1
ATOM 746 N N . ASN A 1 98 ? 0.862 -5.873 -3.634 1.00 86.69 98 ASN A N 1
ATOM 747 C CA . ASN A 1 98 ? 0.623 -7.040 -4.473 1.00 86.69 98 ASN A CA 1
ATOM 748 C C . ASN A 1 98 ? 1.390 -6.957 -5.801 1.00 86.69 98 ASN A C 1
ATOM 750 O O . ASN A 1 98 ? 1.552 -5.889 -6.392 1.00 86.69 98 ASN A O 1
ATOM 754 N N . LEU A 1 99 ? 1.819 -8.115 -6.305 1.00 75.69 99 LEU A N 1
ATOM 755 C CA . LEU A 1 99 ? 2.357 -8.245 -7.658 1.00 75.69 99 LEU A CA 1
ATOM 756 C C . LEU A 1 99 ? 1.284 -8.826 -8.571 1.00 75.69 99 LEU A C 1
ATOM 758 O O . LEU A 1 99 ? 0.989 -10.020 -8.506 1.00 75.69 99 LEU A O 1
ATOM 762 N N . ASP A 1 100 ? 0.725 -7.993 -9.439 1.00 65.50 100 ASP A N 1
ATOM 763 C CA . ASP A 1 100 ? -0.389 -8.397 -10.288 1.00 65.50 100 ASP A CA 1
ATOM 764 C C . ASP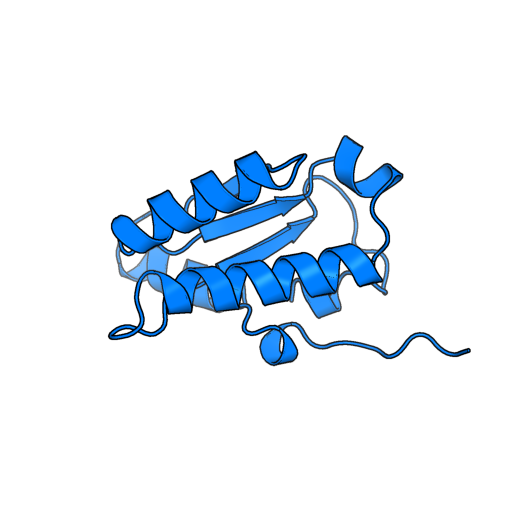 A 1 100 ? 0.051 -9.425 -11.359 1.00 65.50 100 ASP A C 1
ATOM 766 O O . ASP A 1 100 ? 1.161 -9.362 -11.885 1.00 65.50 100 ASP A O 1
ATOM 770 N N . HIS A 1 101 ? -0.772 -10.417 -11.702 1.00 57.62 101 HIS A N 1
ATOM 771 C CA . HIS A 1 101 ? -0.561 -11.334 -12.843 1.00 57.62 101 HIS A CA 1
ATOM 772 C C . HIS A 1 101 ? 0.762 -12.165 -12.969 1.00 57.62 101 HIS A C 1
ATOM 774 O O . HIS A 1 101 ? 1.138 -12.503 -14.093 1.00 57.62 101 HIS A O 1
ATOM 780 N N . ARG A 1 102 ? 1.518 -12.552 -11.917 1.00 53.94 102 ARG A N 1
ATOM 781 C CA . ARG A 1 102 ? 2.563 -13.623 -12.050 1.00 53.94 102 ARG A CA 1
ATOM 782 C C . ARG A 1 102 ? 2.666 -14.573 -10.851 1.00 53.94 102 ARG A C 1
ATOM 784 O O . ARG A 1 102 ? 2.378 -14.210 -9.716 1.00 53.94 102 ARG A O 1
ATOM 791 N N . ARG A 1 103 ? 3.197 -15.779 -11.124 1.00 44.78 103 ARG A N 1
ATOM 792 C CA . ARG A 1 103 ? 3.756 -16.703 -10.125 1.00 44.78 103 ARG A CA 1
ATOM 793 C C . ARG A 1 103 ? 4.984 -16.080 -9.456 1.00 44.78 103 ARG A C 1
ATOM 795 O O . ARG A 1 103 ? 5.959 -15.712 -10.104 1.00 44.78 103 ARG A O 1
ATOM 802 N N . LEU A 1 104 ? 4.882 -16.012 -8.141 1.00 45.84 104 LEU A N 1
ATOM 803 C CA . LEU A 1 104 ? 5.876 -15.649 -7.142 1.00 45.84 104 LEU A CA 1
ATOM 804 C C . LEU A 1 104 ? 7.282 -16.211 -7.445 1.00 45.84 104 LEU A C 1
ATOM 806 O O . LEU A 1 104 ? 7.518 -17.408 -7.298 1.00 45.84 104 LEU A O 1
ATOM 810 N N . THR A 1 105 ? 8.242 -15.354 -7.802 1.00 47.16 105 THR A N 1
ATOM 811 C CA . THR A 1 105 ? 9.671 -15.679 -7.659 1.00 47.16 105 THR A CA 1
ATOM 812 C C . THR A 1 105 ? 10.117 -15.331 -6.234 1.00 47.16 105 THR A C 1
ATOM 814 O O . THR A 1 105 ? 9.660 -14.349 -5.644 1.00 47.16 105 THR A O 1
ATOM 817 N N . SER A 1 106 ? 10.990 -16.156 -5.647 1.00 49.94 106 SER A N 1
ATOM 818 C CA . SER A 1 106 ? 11.273 -16.212 -4.197 1.00 49.94 106 SER A CA 1
ATOM 819 C C . SER A 1 106 ? 11.618 -14.874 -3.519 1.00 49.94 106 SER A C 1
ATOM 821 O O . SER A 1 106 ? 11.339 -14.701 -2.334 1.00 49.94 106 SER A O 1
ATOM 823 N N . LYS A 1 107 ? 12.183 -13.904 -4.251 1.00 53.22 107 LYS A N 1
ATOM 824 C CA . LYS A 1 107 ? 12.620 -12.606 -3.702 1.00 53.22 107 LYS A CA 1
ATOM 825 C C . LYS A 1 107 ? 11.488 -11.623 -3.387 1.00 53.22 107 LYS A C 1
ATOM 827 O O . LYS A 1 107 ? 11.677 -10.766 -2.525 1.00 53.22 107 LYS A O 1
ATOM 832 N N . PHE A 1 108 ? 10.348 -11.732 -4.067 1.00 57.34 108 PHE A N 1
ATOM 833 C CA . PHE A 1 108 ? 9.232 -10.792 -3.921 1.00 57.34 108 PHE A CA 1
ATOM 834 C C . PHE A 1 108 ? 8.126 -11.295 -2.990 1.00 57.34 108 PHE A C 1
ATOM 836 O O . PHE A 1 108 ? 7.401 -10.499 -2.406 1.00 57.34 108 PHE A O 1
ATOM 843 N N . VAL A 1 109 ? 8.042 -12.612 -2.790 1.00 58.75 109 VAL A N 1
ATOM 844 C CA . VAL A 1 109 ? 7.000 -13.257 -1.974 1.00 58.75 109 VAL A CA 1
ATOM 845 C C . VAL A 1 109 ? 6.939 -12.689 -0.565 1.00 58.75 109 VAL A C 1
ATOM 847 O O . VAL A 1 109 ? 5.870 -12.308 -0.114 1.00 58.75 109 VAL A O 1
ATOM 850 N N . ARG A 1 110 ? 8.095 -12.590 0.098 1.00 60.03 110 ARG A N 1
ATOM 851 C CA . ARG A 1 110 ? 8.201 -12.154 1.500 1.00 60.03 110 ARG A CA 1
ATOM 852 C C . ARG A 1 110 ? 8.008 -10.648 1.704 1.00 60.03 110 ARG A C 1
ATOM 854 O O . ARG A 1 110 ? 7.871 -10.199 2.835 1.00 60.03 110 ARG A O 1
ATOM 861 N N . MET A 1 111 ? 8.031 -9.871 0.618 1.00 55.97 111 MET A N 1
ATOM 862 C CA . MET A 1 111 ? 7.724 -8.438 0.653 1.00 55.97 111 MET A CA 1
ATOM 863 C C . MET A 1 111 ? 6.214 -8.185 0.604 1.00 55.97 111 MET A C 1
ATOM 865 O O . MET A 1 111 ? 5.753 -7.190 1.143 1.00 55.97 111 MET A O 1
ATOM 869 N N . CYS A 1 112 ? 5.457 -9.077 -0.037 1.00 56.59 112 CYS A N 1
ATOM 870 C CA . CYS A 1 112 ? 4.010 -8.954 -0.217 1.00 56.59 112 CYS A CA 1
ATOM 871 C C . CYS A 1 112 ? 3.194 -9.800 0.779 1.00 56.59 112 CYS A C 1
ATOM 873 O O . CYS A 1 112 ? 1.974 -9.645 0.857 1.00 56.59 112 CYS A O 1
ATOM 875 N N . ARG A 1 113 ? 3.833 -10.752 1.474 1.00 57.78 113 ARG A N 1
ATOM 876 C CA . ARG A 1 113 ? 3.187 -11.764 2.320 1.00 57.78 113 ARG A CA 1
ATOM 877 C C . ARG A 1 113 ? 3.962 -12.070 3.582 1.00 57.78 113 ARG A C 1
ATOM 879 O O . ARG A 1 113 ? 5.210 -12.168 3.501 1.00 57.78 113 ARG A O 1
#

Foldseek 3Di:
DDPPQDAQVVLVADAPVVVVVVQVVVVHDAEEDEDQDLVSLLVVQLVCLVVLGEHEYEHDPVNVVPDDPVVVSVSSSVSQVSQCVNPVPVSGHHYAYYYPDDDDDPRCPRNRD

pLDDT: mean 83.56, std 15.82, range [39.66, 98.19]

Secondary structure (DSSP, 8-state):
-------GGGGTPPPHHHHHHHHHHHT-PPPEEEESSHHHHHHHHHHHHHTT--EEEEE-HHHHHH--HHHHHHHHHHHHHHHHHH-TTTT---EEEEETTS---HHHHHHH-

Radius of gyration: 13.7 Å; chains: 1; bounding box: 46×29×32 Å